Protein AF-A0A5E4K4Y1-F1 (afdb_monomer_lite)

Foldseek 3Di:
DADPVLLVLLLLQLLVCLLVAAFDKDWLVVSLVSSPVSDDPVRDDSVVSSVSSVVSVVVCVVVVQKDWDDDDPPPDPTIMIHGHDDDRPDDPVRND

Structure (mmCIF, N/CA/C/O backbone):
data_AF-A0A5E4K4Y1-F1
#
_entry.id   AF-A0A5E4K4Y1-F1
#
loop_
_atom_site.group_PDB
_atom_site.id
_atom_site.type_symbol
_atom_site.label_atom_id
_atom_site.label_alt_id
_atom_site.label_comp_id
_atom_site.label_asym_id
_atom_site.label_entity_id
_atom_site.label_seq_id
_atom_site.pdbx_PDB_ins_code
_atom_site.Cartn_x
_atom_site.Cartn_y
_atom_site.Cartn_z
_atom_site.occupancy
_atom_site.B_iso_or_equiv
_atom_site.auth_seq_id
_atom_site.auth_comp_id
_atom_site.auth_asym_id
_atom_site.auth_atom_id
_atom_site.pdbx_PDB_model_num
ATOM 1 N N . MET A 1 1 ? 19.603 -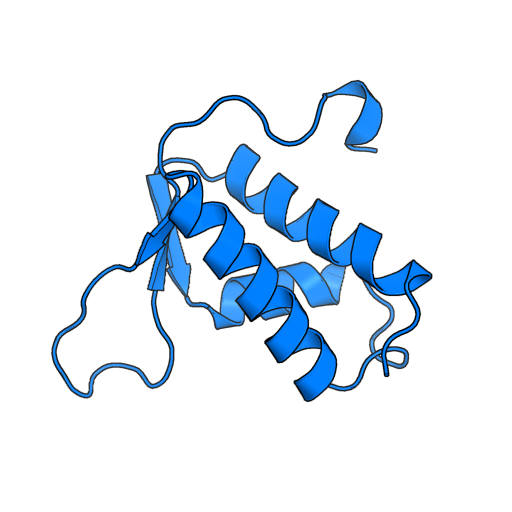2.880 -10.095 1.00 58.34 1 MET A N 1
ATOM 2 C CA . MET A 1 1 ? 19.240 -1.487 -9.768 1.00 58.34 1 MET A CA 1
ATOM 3 C C . MET A 1 1 ? 18.159 -1.072 -10.743 1.00 58.34 1 MET A C 1
ATOM 5 O O . MET A 1 1 ? 18.441 -0.932 -11.930 1.00 58.34 1 MET A O 1
ATOM 9 N N . MET A 1 2 ? 16.925 -0.988 -10.250 1.00 67.75 2 MET A N 1
ATOM 10 C CA . MET A 1 2 ? 15.758 -0.557 -11.017 1.00 67.75 2 MET A CA 1
ATOM 11 C C . MET A 1 2 ? 15.967 0.882 -11.501 1.00 67.75 2 MET A C 1
ATOM 13 O O . MET A 1 2 ? 16.538 1.708 -10.786 1.00 67.75 2 MET A O 1
ATOM 17 N N . LYS A 1 3 ? 15.562 1.191 -12.733 1.00 66.88 3 LYS A N 1
ATOM 18 C CA . LYS A 1 3 ? 15.591 2.577 -13.202 1.00 66.88 3 LYS A CA 1
ATOM 19 C C . LYS A 1 3 ? 14.437 3.348 -12.557 1.00 66.88 3 LYS A C 1
ATOM 21 O O . LYS A 1 3 ? 13.335 2.820 -12.466 1.00 66.88 3 LYS A O 1
ATOM 26 N N . LYS A 1 4 ? 14.673 4.615 -12.199 1.00 67.44 4 LYS A N 1
ATOM 27 C CA . LYS A 1 4 ? 13.663 5.508 -11.594 1.00 67.44 4 LYS A CA 1
ATOM 28 C C . LYS A 1 4 ? 12.349 5.589 -12.380 1.00 67.44 4 LYS A C 1
ATOM 30 O O . LYS A 1 4 ? 11.295 5.738 -11.779 1.00 67.44 4 LYS A O 1
ATOM 35 N N . GLU A 1 5 ? 12.412 5.448 -13.705 1.00 69.94 5 GLU A N 1
ATOM 36 C CA . GLU A 1 5 ? 11.238 5.434 -14.591 1.00 69.94 5 GLU A CA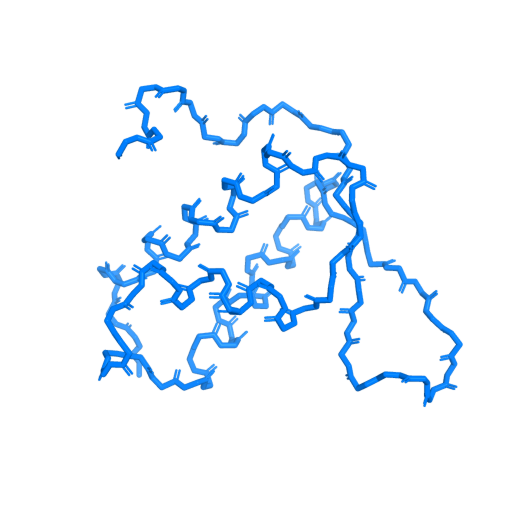 1
ATOM 37 C C . GLU A 1 5 ? 10.241 4.298 -14.292 1.00 69.94 5 GLU A C 1
ATOM 39 O O . GLU A 1 5 ? 9.069 4.413 -14.635 1.00 69.94 5 GLU A O 1
ATOM 44 N N . PHE A 1 6 ? 10.673 3.238 -13.601 1.00 76.81 6 PHE A N 1
ATOM 45 C CA . PHE A 1 6 ? 9.819 2.116 -13.204 1.00 76.81 6 PHE A CA 1
ATOM 46 C C . PHE A 1 6 ? 9.258 2.238 -11.786 1.00 76.81 6 PHE A C 1
ATOM 48 O O . PHE A 1 6 ? 8.296 1.551 -11.454 1.00 76.81 6 PHE A O 1
ATOM 55 N N . GLU A 1 7 ? 9.818 3.112 -10.949 1.00 84.56 7 GLU A N 1
ATOM 56 C CA . GLU A 1 7 ? 9.381 3.250 -9.558 1.00 84.56 7 GLU A CA 1
ATOM 57 C C . GLU A 1 7 ? 8.048 4.002 -9.464 1.00 84.56 7 GLU A C 1
ATOM 59 O O . GLU A 1 7 ? 7.159 3.604 -8.711 1.00 84.56 7 GLU A O 1
ATOM 64 N N . GLU A 1 8 ? 7.879 5.067 -10.254 1.00 85.94 8 GLU A N 1
ATOM 65 C CA . GLU A 1 8 ? 6.675 5.906 -10.216 1.00 85.94 8 GLU A CA 1
ATOM 66 C C . GLU A 1 8 ? 5.377 5.141 -10.543 1.00 85.94 8 GLU A C 1
ATOM 68 O O . GLU A 1 8 ? 4.412 5.304 -9.790 1.00 85.94 8 GLU A O 1
ATOM 73 N N . PRO A 1 9 ? 5.314 4.283 -11.586 1.00 85.06 9 PRO A N 1
ATOM 74 C CA . PRO A 1 9 ? 4.134 3.458 -11.848 1.00 85.06 9 PRO A CA 1
ATOM 75 C C . PRO A 1 9 ? 3.773 2.530 -10.683 1.00 85.06 9 PRO A C 1
ATOM 77 O O . PRO A 1 9 ? 2.604 2.444 -10.312 1.00 85.06 9 PRO A O 1
ATOM 80 N N . ILE A 1 10 ? 4.766 1.891 -10.052 1.00 87.50 10 ILE A N 1
ATOM 81 C CA . ILE A 1 10 ? 4.542 1.005 -8.900 1.00 87.50 10 ILE A CA 1
ATOM 82 C C . ILE A 1 10 ? 3.984 1.800 -7.720 1.00 87.50 10 ILE A C 1
ATOM 84 O O . ILE A 1 10 ? 2.984 1.407 -7.121 1.00 87.50 10 ILE A O 1
ATOM 88 N N . ILE A 1 11 ? 4.616 2.932 -7.388 1.00 89.50 11 ILE A N 1
ATOM 89 C CA . ILE A 1 11 ? 4.171 3.806 -6.296 1.00 89.50 11 ILE A CA 1
ATOM 90 C C . ILE A 1 11 ? 2.726 4.248 -6.543 1.00 89.50 11 ILE A C 1
ATOM 92 O O . ILE A 1 11 ? 1.898 4.193 -5.632 1.00 89.50 11 ILE A O 1
ATOM 96 N N . LYS A 1 12 ? 2.408 4.641 -7.782 1.00 88.94 12 LYS A N 1
ATOM 97 C CA . LYS A 1 12 ? 1.059 5.041 -8.184 1.00 88.94 12 LYS A CA 1
ATOM 98 C C . LYS A 1 12 ? 0.056 3.905 -7.988 1.00 88.94 12 LYS A C 1
ATOM 100 O O . LYS A 1 12 ? -0.997 4.150 -7.410 1.00 88.94 12 LYS A O 1
ATOM 105 N N . GLU A 1 13 ? 0.351 2.679 -8.411 1.00 89.25 13 GLU A N 1
ATOM 106 C CA . GLU A 1 13 ? -0.591 1.564 -8.233 1.00 89.25 13 GLU A CA 1
ATOM 107 C C . GLU A 1 13 ? -0.773 1.177 -6.758 1.00 89.25 13 GLU A C 1
ATOM 109 O O . GLU A 1 13 ? -1.905 0.963 -6.326 1.00 89.25 13 GLU A O 1
ATOM 114 N N . VAL A 1 14 ? 0.287 1.198 -5.941 1.00 92.00 14 VAL A N 1
ATOM 115 C CA . VAL A 1 14 ? 0.165 0.959 -4.490 1.00 92.00 14 VAL A CA 1
ATOM 116 C C . VAL A 1 14 ? -0.700 2.035 -3.822 1.00 92.00 14 VAL A C 1
ATOM 118 O O . VAL A 1 14 ? -1.609 1.715 -3.058 1.00 92.00 14 VAL A O 1
ATOM 121 N N . TYR A 1 15 ? -0.479 3.314 -4.134 1.00 93.25 15 TYR A N 1
ATOM 122 C CA . TYR A 1 15 ? -1.276 4.408 -3.564 1.00 93.25 15 TYR A CA 1
ATOM 123 C C . TYR A 1 15 ? -2.732 4.367 -4.033 1.00 93.25 15 TYR A C 1
ATOM 125 O O . TYR A 1 15 ? -3.646 4.609 -3.247 1.00 93.25 15 TYR A O 1
ATOM 133 N N . LYS A 1 16 ? -2.960 4.024 -5.303 1.00 91.69 16 LYS A N 1
ATOM 134 C CA . LYS A 1 16 ? -4.295 3.835 -5.875 1.00 91.69 16 LYS A CA 1
ATOM 135 C C . LYS A 1 16 ? -5.026 2.677 -5.208 1.00 91.69 16 LYS A C 1
ATOM 137 O O . LYS A 1 16 ? -6.225 2.791 -4.962 1.00 91.69 16 LYS A O 1
ATOM 142 N N . TYR A 1 17 ? -4.320 1.591 -4.894 1.00 92.25 17 TYR A N 1
ATOM 143 C CA . TYR A 1 17 ? -4.882 0.498 -4.114 1.00 92.25 17 TYR A CA 1
ATOM 144 C C . TYR A 1 17 ? -5.344 1.000 -2.738 1.00 92.25 17 TYR A C 1
ATOM 146 O O . TYR A 1 17 ? -6.495 0.770 -2.382 1.00 92.25 17 TYR A O 1
ATOM 154 N N . CYS A 1 18 ? -4.516 1.743 -1.998 1.00 94.12 18 CYS A N 1
ATOM 155 C CA . CYS A 1 18 ? -4.919 2.300 -0.700 1.00 94.12 18 CYS A CA 1
ATOM 156 C C . CYS A 1 18 ? -6.140 3.232 -0.810 1.00 94.12 18 CYS A C 1
ATOM 158 O O . CYS A 1 18 ? -7.116 3.045 -0.088 1.00 94.12 18 CYS A O 1
ATOM 160 N N . ASP A 1 19 ? -6.139 4.163 -1.772 1.00 94.50 19 ASP A N 1
ATOM 161 C CA . ASP A 1 19 ? -7.250 5.097 -2.012 1.00 94.50 19 ASP A CA 1
ATOM 162 C C . ASP A 1 19 ? -8.598 4.400 -2.267 1.00 94.50 19 ASP A C 1
ATOM 164 O O . ASP A 1 19 ? -9.649 4.958 -1.947 1.00 94.50 19 ASP A O 1
ATOM 168 N N . ASN A 1 20 ? -8.577 3.222 -2.894 1.00 92.44 20 ASN A N 1
ATOM 169 C CA . ASN A 1 20 ? -9.783 2.510 -3.313 1.00 92.44 20 ASN A CA 1
ATOM 170 C C . ASN A 1 20 ? -10.254 1.453 -2.305 1.00 92.44 20 ASN A C 1
ATOM 172 O O . ASN A 1 20 ? -11.398 1.019 -2.400 1.00 92.44 20 ASN A O 1
ATOM 176 N N . ASN A 1 21 ? -9.403 1.050 -1.357 1.00 94.56 21 ASN A N 1
ATOM 177 C CA . ASN A 1 21 ? -9.629 -0.121 -0.504 1.00 94.56 21 ASN A CA 1
ATOM 178 C C . ASN A 1 21 ? -9.504 0.209 0.995 1.00 94.56 21 ASN A C 1
ATOM 180 O O . ASN A 1 21 ? -8.989 -0.582 1.786 1.00 94.56 21 ASN A O 1
ATOM 184 N N . ILE A 1 22 ? -9.965 1.394 1.409 1.00 95.88 22 ILE A N 1
ATOM 185 C CA . ILE A 1 22 ? -9.982 1.799 2.823 1.00 95.88 22 ILE A CA 1
ATOM 186 C C . ILE A 1 22 ? -10.761 0.772 3.659 1.00 95.88 22 ILE A C 1
ATOM 188 O O . ILE A 1 22 ? -11.908 0.443 3.363 1.00 95.88 22 ILE A O 1
ATOM 192 N N . GLY A 1 23 ? -10.148 0.303 4.747 1.00 95.50 23 GLY A N 1
ATOM 193 C CA . GLY A 1 23 ? -10.703 -0.702 5.651 1.00 95.50 23 GLY A CA 1
ATOM 194 C C . GLY A 1 23 ? -10.338 -2.145 5.296 1.00 95.50 23 GLY A C 1
ATOM 195 O O . GLY A 1 23 ? -10.457 -3.010 6.170 1.00 95.50 23 GLY A O 1
ATOM 196 N N . GLU A 1 24 ? -9.851 -2.408 4.080 1.00 95.19 24 GLU A N 1
ATOM 197 C CA . GLU A 1 24 ? -9.428 -3.746 3.669 1.00 95.19 24 GLU A CA 1
ATOM 198 C C . GLU A 1 24 ? -8.123 -4.176 4.344 1.00 95.19 24 GLU A C 1
ATOM 200 O O . GLU A 1 24 ? -7.306 -3.359 4.777 1.00 95.19 24 GLU A O 1
ATOM 205 N N . THR A 1 25 ? -7.936 -5.493 4.438 1.00 94.12 25 THR A N 1
ATOM 206 C CA . THR A 1 25 ? -6.693 -6.121 4.889 1.00 94.12 25 THR A CA 1
ATOM 207 C C . THR A 1 25 ? -6.096 -6.914 3.738 1.00 94.12 25 THR A C 1
ATOM 209 O O . THR A 1 25 ? -6.772 -7.758 3.156 1.00 94.12 25 THR A O 1
ATOM 212 N N . ILE A 1 26 ? -4.829 -6.662 3.429 1.00 91.94 26 ILE A N 1
ATOM 213 C CA . ILE A 1 26 ? -4.128 -7.240 2.284 1.00 91.94 26 ILE A CA 1
ATOM 214 C C . ILE A 1 26 ? -2.764 -7.787 2.710 1.00 91.94 26 ILE A C 1
ATOM 216 O O . ILE A 1 26 ? -2.052 -7.198 3.524 1.00 91.94 26 ILE A O 1
ATOM 220 N N . LEU A 1 27 ? -2.404 -8.944 2.160 1.00 91.50 27 LEU A N 1
ATOM 221 C CA . LEU A 1 27 ? -1.086 -9.549 2.328 1.00 91.50 27 LEU A CA 1
ATOM 222 C C . LEU A 1 27 ? -0.034 -8.733 1.568 1.00 91.50 27 LEU A C 1
ATOM 224 O O . LEU A 1 27 ? -0.297 -8.282 0.456 1.00 91.50 27 LEU A O 1
ATOM 228 N N . PHE A 1 28 ? 1.182 -8.619 2.104 1.00 90.00 28 PHE A N 1
ATOM 229 C CA . PHE A 1 28 ? 2.313 -7.964 1.435 1.00 90.00 28 PHE A CA 1
ATOM 230 C C . PHE A 1 28 ? 2.463 -8.353 -0.047 1.00 90.00 28 PHE A C 1
ATOM 232 O O . PHE A 1 28 ? 2.630 -7.494 -0.911 1.00 90.00 28 PHE A O 1
ATOM 239 N N . THR A 1 29 ? 2.356 -9.646 -0.366 1.00 87.19 29 THR A N 1
ATOM 240 C CA . THR A 1 29 ? 2.481 -10.134 -1.747 1.00 87.19 29 THR A CA 1
ATOM 241 C C . THR A 1 29 ? 1.394 -9.581 -2.665 1.00 87.19 29 THR A C 1
ATOM 243 O O . THR A 1 29 ? 1.657 -9.381 -3.845 1.00 87.19 29 THR A O 1
ATOM 246 N N . GLY A 1 30 ? 0.212 -9.253 -2.139 1.00 85.50 30 GLY A N 1
ATOM 247 C CA . GLY A 1 30 ? -0.844 -8.569 -2.881 1.00 85.50 30 GLY A CA 1
ATOM 248 C C . GLY A 1 30 ? -0.414 -7.186 -3.381 1.00 85.50 30 GLY A C 1
ATOM 249 O O . GLY A 1 30 ? -0.679 -6.853 -4.532 1.00 85.50 30 GLY A O 1
ATOM 250 N N . PHE A 1 31 ? 0.335 -6.418 -2.580 1.00 85.62 31 PHE A N 1
ATOM 251 C CA . PHE A 1 31 ? 0.919 -5.148 -3.036 1.00 85.62 31 PHE A CA 1
ATOM 252 C C . PHE A 1 31 ? 2.007 -5.348 -4.088 1.00 85.62 31 PHE A C 1
ATOM 254 O O . PHE A 1 31 ? 2.097 -4.574 -5.038 1.00 85.62 31 PHE A O 1
ATOM 261 N N . VAL A 1 32 ? 2.820 -6.397 -3.942 1.00 84.12 32 VAL A N 1
ATOM 262 C CA . VAL A 1 32 ? 3.839 -6.747 -4.940 1.00 84.12 32 VAL A CA 1
ATOM 263 C C . VAL A 1 32 ? 3.183 -7.082 -6.281 1.00 84.12 32 VAL A C 1
ATOM 265 O O . VAL A 1 32 ? 3.635 -6.596 -7.314 1.00 84.12 32 VAL A O 1
ATOM 268 N N . PHE A 1 33 ? 2.083 -7.841 -6.278 1.00 81.38 33 PHE A N 1
ATOM 269 C CA . PHE A 1 33 ? 1.320 -8.131 -7.494 1.00 81.38 33 PHE A CA 1
ATOM 270 C C . PHE A 1 33 ? 0.662 -6.883 -8.092 1.00 81.38 33 PHE A C 1
ATOM 272 O O . PHE A 1 33 ? 0.783 -6.673 -9.295 1.00 81.38 33 PHE A O 1
ATOM 279 N N . ALA A 1 34 ? 0.054 -6.021 -7.272 1.00 72.31 34 ALA A N 1
ATOM 280 C CA . ALA A 1 34 ? -0.499 -4.749 -7.746 1.00 72.31 34 ALA A CA 1
ATOM 281 C C . ALA A 1 34 ? 0.577 -3.860 -8.400 1.00 72.31 34 ALA A C 1
ATOM 283 O O . ALA A 1 34 ? 0.335 -3.241 -9.433 1.00 72.31 34 ALA A O 1
ATOM 284 N N . GLY A 1 35 ? 1.792 -3.847 -7.842 1.00 68.75 35 GLY A N 1
ATOM 285 C CA . GLY A 1 35 ? 2.942 -3.168 -8.440 1.00 68.75 35 GLY A CA 1
ATOM 286 C C . GLY A 1 35 ? 3.397 -3.786 -9.767 1.00 68.75 35 GLY A C 1
ATOM 287 O O . GLY A 1 35 ? 3.792 -3.057 -10.674 1.00 68.75 35 GLY A O 1
ATOM 288 N N . PHE A 1 36 ? 3.313 -5.114 -9.908 1.00 71.44 36 PHE A N 1
ATOM 289 C CA . PHE A 1 36 ? 3.627 -5.818 -11.157 1.00 71.44 36 PHE A CA 1
ATOM 290 C C . PHE A 1 36 ? 2.624 -5.545 -12.278 1.00 71.44 36 PHE A C 1
ATOM 292 O O . PHE A 1 36 ? 3.042 -5.489 -13.430 1.00 71.44 36 PHE A O 1
ATOM 299 N N . ASP A 1 37 ? 1.335 -5.376 -11.975 1.00 68.12 37 ASP A N 1
ATOM 300 C CA . ASP A 1 37 ? 0.327 -5.043 -12.995 1.00 68.12 37 ASP A CA 1
ATOM 301 C C . ASP A 1 37 ? 0.587 -3.666 -13.632 1.00 68.12 37 ASP A C 1
ATOM 303 O O . ASP A 1 37 ? 0.202 -3.425 -14.777 1.00 68.12 37 ASP A O 1
ATOM 307 N N . GLY A 1 38 ? 1.306 -2.786 -12.927 1.00 60.88 38 GLY A N 1
ATOM 308 C CA . GLY A 1 38 ? 1.790 -1.505 -13.443 1.00 60.88 38 GLY A CA 1
ATOM 309 C C . GLY A 1 38 ? 3.061 -1.582 -14.303 1.00 60.88 38 GLY A C 1
ATOM 310 O O . GLY A 1 38 ? 3.526 -0.536 -14.756 1.00 60.88 38 GLY A O 1
ATOM 311 N N . LEU A 1 39 ? 3.644 -2.771 -14.525 1.00 66.00 39 LEU A N 1
ATOM 312 C CA . LEU A 1 39 ? 4.925 -2.956 -15.219 1.00 66.00 39 LEU A CA 1
ATOM 313 C C . LEU A 1 39 ? 4.898 -4.052 -16.295 1.00 66.00 39 LEU A C 1
ATOM 315 O O . LEU A 1 39 ? 4.215 -5.069 -16.181 1.00 66.00 39 LEU A O 1
ATOM 319 N N . ASN A 1 40 ? 5.762 -3.919 -17.308 1.00 65.25 40 ASN A N 1
ATOM 320 C CA . ASN A 1 40 ? 6.088 -5.055 -18.166 1.00 65.25 40 ASN A CA 1
ATOM 321 C C . ASN A 1 40 ? 6.974 -6.041 -17.389 1.00 65.25 40 ASN A C 1
ATOM 323 O O . ASN A 1 40 ? 8.055 -5.699 -16.908 1.00 65.25 40 ASN A O 1
ATOM 327 N N . ARG A 1 41 ? 6.545 -7.308 -17.312 1.00 58.62 41 ARG A N 1
ATOM 328 C CA . ARG A 1 41 ? 7.168 -8.380 -16.500 1.00 58.62 41 ARG A CA 1
ATOM 329 C C . ARG A 1 41 ? 8.649 -8.682 -16.801 1.00 58.62 41 ARG A C 1
ATOM 331 O O . ARG A 1 41 ? 9.257 -9.455 -16.070 1.00 58.62 41 ARG A O 1
ATOM 338 N N . GLY A 1 42 ? 9.230 -8.109 -17.857 1.00 60.53 42 GLY A N 1
ATOM 339 C CA . GLY A 1 42 ? 10.646 -8.264 -18.210 1.00 60.53 42 GLY A CA 1
ATOM 340 C C . GLY A 1 42 ? 11.586 -7.200 -17.631 1.00 60.53 42 GLY A C 1
ATOM 341 O O . GLY A 1 42 ? 12.797 -7.338 -17.780 1.00 60.53 42 GLY A O 1
ATOM 342 N N . GLU A 1 43 ? 11.065 -6.140 -17.004 1.00 64.06 43 GLU A N 1
ATOM 343 C CA . GLU A 1 43 ? 11.845 -4.917 -16.737 1.00 64.06 43 GLU A CA 1
ATOM 344 C C . GLU A 1 43 ? 12.357 -4.787 -15.292 1.00 64.06 43 GLU A C 1
ATOM 346 O O . GLU A 1 43 ? 13.306 -4.042 -15.041 1.00 64.06 43 GLU A O 1
ATOM 351 N N . ALA A 1 44 ? 11.805 -5.554 -14.347 1.00 67.31 44 ALA A N 1
ATOM 352 C CA . ALA A 1 44 ? 12.232 -5.559 -12.949 1.00 67.31 44 ALA A CA 1
ATOM 353 C C . ALA A 1 44 ? 12.420 -6.989 -12.428 1.00 67.31 44 ALA A C 1
ATOM 355 O O . ALA A 1 44 ? 11.547 -7.843 -12.585 1.00 67.31 44 ALA A O 1
ATOM 356 N N . ASN A 1 45 ? 13.553 -7.251 -11.767 1.00 76.19 45 ASN A N 1
ATOM 357 C CA . ASN A 1 45 ? 13.709 -8.492 -11.013 1.00 76.19 45 ASN A CA 1
ATOM 358 C C . ASN A 1 45 ? 12.831 -8.449 -9.744 1.00 76.19 45 ASN A C 1
ATOM 360 O O . ASN A 1 45 ? 12.531 -7.380 -9.205 1.00 76.19 45 ASN A O 1
ATOM 364 N N . SER A 1 46 ? 12.414 -9.622 -9.264 1.00 77.50 46 SER A N 1
ATOM 365 C CA . SER A 1 46 ? 11.489 -9.754 -8.130 1.00 77.50 46 SER A CA 1
ATOM 366 C C . SER A 1 46 ? 12.033 -9.166 -6.825 1.00 77.50 46 SER A C 1
ATOM 368 O O . SER A 1 46 ? 11.253 -8.670 -6.010 1.00 77.50 46 SER A O 1
ATOM 370 N N . GLN A 1 47 ? 13.353 -9.187 -6.628 1.00 84.31 47 GLN A N 1
ATOM 371 C CA . GLN A 1 47 ? 13.992 -8.657 -5.424 1.00 84.31 47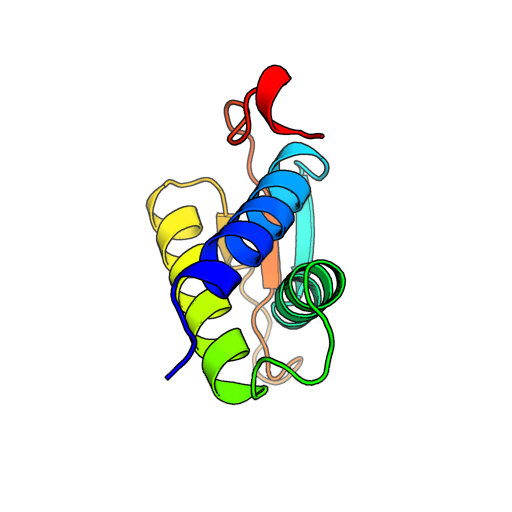 GLN A CA 1
ATOM 372 C C . GLN A 1 47 ? 13.921 -7.128 -5.364 1.00 84.31 47 GLN A C 1
ATOM 374 O O . GLN A 1 47 ? 13.534 -6.578 -4.335 1.00 84.31 47 GLN A O 1
ATOM 379 N N . ASP A 1 48 ? 14.254 -6.443 -6.459 1.00 84.00 48 ASP A N 1
ATOM 380 C CA . ASP A 1 48 ? 14.216 -4.983 -6.550 1.00 84.00 48 ASP A CA 1
ATOM 381 C C . ASP A 1 48 ? 12.780 -4.476 -6.327 1.00 84.00 48 ASP A C 1
ATOM 383 O O . ASP A 1 48 ? 12.574 -3.518 -5.581 1.00 84.00 48 ASP A O 1
ATOM 387 N N . LEU A 1 49 ? 11.773 -5.161 -6.887 1.00 84.56 49 LEU A N 1
ATOM 388 C CA . LEU A 1 49 ? 10.367 -4.822 -6.646 1.00 84.56 49 LEU A CA 1
ATOM 389 C C . LEU A 1 49 ? 9.956 -5.052 -5.187 1.00 84.56 49 LEU A C 1
ATOM 391 O O . LEU A 1 49 ? 9.321 -4.192 -4.58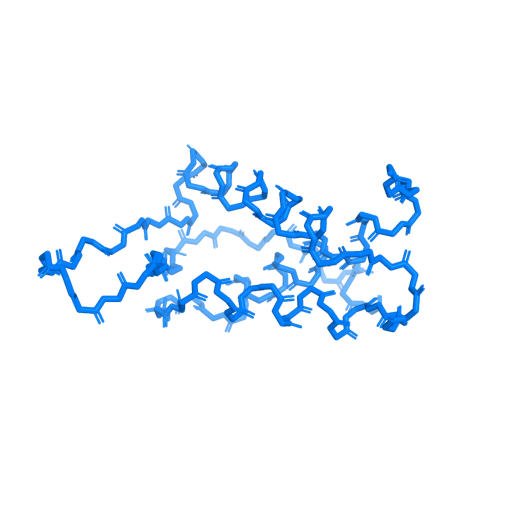4 1.00 84.56 49 LEU A O 1
ATOM 395 N N . THR A 1 50 ? 10.327 -6.196 -4.612 1.00 88.38 50 THR A N 1
ATOM 396 C CA . THR A 1 50 ? 10.025 -6.519 -3.209 1.00 88.38 50 THR A CA 1
ATOM 397 C C . THR A 1 50 ? 10.612 -5.468 -2.268 1.00 88.38 50 THR A C 1
ATOM 399 O O . THR A 1 50 ? 9.936 -5.021 -1.341 1.00 88.38 50 THR A O 1
ATOM 402 N N . ASN A 1 51 ? 11.841 -5.021 -2.535 1.00 90.00 51 ASN A N 1
ATOM 403 C CA . ASN A 1 51 ? 12.505 -3.976 -1.761 1.00 90.00 51 ASN A CA 1
ATOM 404 C C . ASN A 1 51 ? 11.780 -2.630 -1.900 1.00 90.00 51 ASN A C 1
ATOM 406 O O . ASN A 1 51 ? 11.527 -1.959 -0.900 1.00 90.00 51 ASN A O 1
ATOM 410 N N . LEU A 1 52 ? 11.408 -2.245 -3.123 1.00 89.88 52 LEU A N 1
ATOM 411 C CA . LEU A 1 52 ? 10.682 -1.002 -3.365 1.00 89.88 52 LEU A CA 1
ATOM 412 C C . LEU A 1 52 ? 9.310 -1.002 -2.681 1.00 89.88 52 LEU A C 1
ATOM 414 O O . LEU A 1 52 ? 8.988 -0.058 -1.965 1.00 89.88 52 LEU A O 1
ATOM 418 N N . VAL A 1 53 ? 8.526 -2.071 -2.841 1.00 91.75 53 VAL A N 1
ATOM 419 C CA . VAL A 1 53 ? 7.217 -2.205 -2.186 1.00 91.75 53 VAL A CA 1
ATOM 420 C C . VAL A 1 53 ? 7.371 -2.171 -0.669 1.00 91.75 53 VAL A C 1
ATOM 422 O O . VAL A 1 53 ? 6.639 -1.439 -0.013 1.00 91.75 53 VAL A O 1
ATOM 425 N N . SER A 1 54 ? 8.372 -2.852 -0.106 1.00 93.31 54 SER A N 1
ATOM 426 C CA . SER A 1 54 ? 8.671 -2.775 1.333 1.00 93.31 54 SER A CA 1
ATOM 427 C C . SER A 1 54 ? 8.896 -1.336 1.805 1.00 93.31 54 SER A C 1
ATOM 429 O O . SER A 1 54 ? 8.307 -0.918 2.799 1.00 93.31 54 SER A O 1
ATOM 431 N N . ASN A 1 55 ? 9.681 -0.547 1.063 1.00 94.62 55 ASN A N 1
ATOM 432 C CA . ASN A 1 55 ? 9.934 0.857 1.397 1.00 94.62 55 ASN A CA 1
ATOM 433 C C . ASN A 1 55 ? 8.666 1.719 1.315 1.00 94.62 55 ASN A C 1
ATOM 435 O O . ASN A 1 55 ? 8.451 2.588 2.162 1.00 94.62 55 ASN A O 1
ATOM 439 N N . ILE A 1 56 ? 7.811 1.476 0.316 1.00 94.50 56 ILE A N 1
ATOM 440 C CA . ILE A 1 56 ? 6.531 2.180 0.173 1.00 94.50 56 ILE A CA 1
ATOM 441 C C . ILE A 1 56 ? 5.623 1.868 1.368 1.00 94.50 56 ILE A C 1
ATOM 443 O O . ILE A 1 56 ? 5.086 2.785 1.987 1.00 94.50 56 ILE A O 1
ATOM 447 N N . LEU A 1 57 ? 5.470 0.590 1.722 1.00 95.19 57 LEU A N 1
ATOM 448 C CA . LEU A 1 57 ? 4.597 0.171 2.820 1.00 95.19 57 LEU A CA 1
ATOM 449 C C . LEU A 1 57 ? 5.107 0.656 4.179 1.00 95.19 57 LEU A C 1
ATOM 451 O O . LEU A 1 57 ? 4.297 1.070 5.011 1.00 95.19 57 LEU A O 1
ATOM 455 N N . LEU A 1 58 ? 6.427 0.683 4.388 1.00 96.06 58 LEU A N 1
ATOM 456 C CA . LEU A 1 58 ? 7.032 1.294 5.572 1.00 96.06 58 LEU A CA 1
ATOM 457 C C . LEU A 1 58 ? 6.650 2.776 5.673 1.00 96.06 58 LEU A C 1
ATOM 459 O O . LEU A 1 58 ? 6.115 3.201 6.693 1.00 96.06 58 LEU A O 1
ATOM 463 N N . ASN A 1 59 ? 6.825 3.539 4.590 1.00 96.69 59 ASN A N 1
ATOM 464 C CA . ASN A 1 59 ? 6.474 4.959 4.553 1.00 96.69 59 ASN A CA 1
ATOM 465 C C . ASN A 1 59 ? 4.978 5.204 4.825 1.00 96.69 59 ASN A C 1
ATOM 467 O O . ASN A 1 59 ? 4.608 6.115 5.565 1.00 96.69 59 ASN A O 1
ATOM 471 N N . LEU A 1 60 ? 4.101 4.385 4.239 1.00 96.44 60 LEU A N 1
ATOM 472 C CA . LEU A 1 60 ? 2.657 4.474 4.464 1.00 96.44 60 LEU A CA 1
ATOM 473 C C . LEU A 1 60 ? 2.272 4.095 5.901 1.00 96.44 60 LEU A C 1
ATOM 475 O O . LEU A 1 60 ? 1.340 4.673 6.459 1.00 96.44 60 LEU A O 1
ATOM 479 N N . THR A 1 61 ? 3.002 3.167 6.518 1.00 96.62 61 THR A N 1
ATOM 480 C CA . THR A 1 61 ? 2.814 2.801 7.927 1.00 96.62 61 THR A CA 1
ATOM 481 C C . THR A 1 61 ? 3.236 3.943 8.852 1.00 96.62 61 THR A C 1
ATOM 483 O O . THR A 1 61 ? 2.479 4.319 9.743 1.00 96.62 61 THR A O 1
ATOM 486 N N . GLU A 1 62 ? 4.389 4.570 8.601 1.00 97.12 62 GLU A N 1
ATOM 487 C CA . GLU A 1 62 ? 4.863 5.748 9.349 1.00 97.12 62 GLU A CA 1
ATOM 488 C C . GLU A 1 62 ? 3.892 6.934 9.259 1.00 97.12 62 GLU A C 1
ATOM 490 O O . GLU A 1 62 ? 3.721 7.683 10.220 1.00 97.12 62 GLU A O 1
ATOM 495 N N . LYS A 1 63 ? 3.209 7.082 8.119 1.00 96.12 63 LYS A N 1
ATOM 496 C CA . LYS A 1 63 ? 2.162 8.093 7.904 1.00 96.12 63 LYS A CA 1
ATOM 497 C C . LYS A 1 63 ? 0.808 7.741 8.529 1.00 96.12 63 LYS A C 1
ATOM 499 O O . LYS A 1 63 ? -0.115 8.545 8.432 1.00 96.12 63 LYS A O 1
ATOM 504 N N . GLY A 1 64 ? 0.656 6.558 9.125 1.00 96.69 64 GLY A N 1
ATOM 505 C CA . GLY A 1 64 ? -0.616 6.094 9.685 1.00 96.69 64 GLY A CA 1
ATOM 506 C C . GLY A 1 64 ? -1.680 5.750 8.636 1.00 96.69 64 GLY A C 1
ATOM 507 O O . GLY A 1 64 ? -2.863 5.711 8.959 1.00 96.69 64 GLY A O 1
ATOM 508 N N . ILE A 1 65 ? -1.277 5.507 7.387 1.00 97.19 65 ILE A N 1
ATOM 509 C CA . ILE A 1 65 ? -2.164 5.072 6.294 1.00 97.19 65 ILE A CA 1
ATOM 510 C C . ILE A 1 65 ? -2.341 3.554 6.323 1.00 97.19 65 ILE A C 1
ATOM 512 O O . ILE A 1 65 ? -3.420 3.041 6.037 1.00 97.19 65 ILE A O 1
ATOM 516 N N . LEU A 1 66 ? -1.279 2.834 6.677 1.00 97.38 66 LEU A N 1
ATOM 517 C CA . LEU A 1 66 ? -1.303 1.393 6.879 1.00 97.38 66 LEU A CA 1
ATOM 518 C C . LEU A 1 66 ? -1.007 1.062 8.337 1.00 97.38 66 LEU A C 1
ATOM 520 O O . LEU A 1 66 ? -0.307 1.791 9.036 1.00 97.38 66 LEU A O 1
ATOM 524 N N . THR A 1 67 ? -1.507 -0.081 8.784 1.00 96.50 67 THR A N 1
ATOM 525 C CA . THR A 1 67 ? -1.039 -0.710 10.017 1.00 96.50 67 THR A CA 1
ATOM 526 C C . THR A 1 67 ? -0.826 -2.193 9.783 1.00 96.50 67 THR A C 1
ATOM 528 O O . THR A 1 67 ? -1.640 -2.846 9.126 1.00 96.50 67 THR A O 1
ATOM 531 N N . GLU A 1 68 ? 0.284 -2.720 10.286 1.00 94.00 68 GLU A N 1
ATOM 532 C CA . GLU A 1 68 ? 0.561 -4.147 10.217 1.00 94.00 68 GLU A CA 1
ATOM 533 C C . GLU A 1 68 ? -0.386 -4.908 11.153 1.00 94.00 68 GLU A C 1
ATOM 535 O O . GLU A 1 68 ? -0.517 -4.599 12.342 1.00 94.00 68 GLU A O 1
ATOM 540 N N . VAL A 1 69 ? -1.063 -5.918 10.613 1.00 91.25 69 VAL A N 1
ATOM 541 C CA . VAL A 1 69 ? -1.965 -6.778 11.374 1.00 91.25 69 VAL A CA 1
ATOM 542 C C . VAL A 1 69 ? -1.141 -7.902 11.986 1.00 91.25 69 VAL A C 1
ATOM 544 O O . VAL A 1 69 ? -0.679 -8.802 11.285 1.00 91.25 69 VAL A O 1
ATOM 547 N N . ARG A 1 70 ? -0.963 -7.855 13.313 1.00 81.56 70 ARG A N 1
ATOM 548 C CA . ARG A 1 70 ? -0.273 -8.916 14.057 1.00 81.56 70 ARG A CA 1
ATOM 549 C C . ARG A 1 70 ? -1.017 -10.235 13.892 1.00 81.56 70 ARG A C 1
ATOM 551 O O . ARG A 1 70 ? -2.196 -10.328 14.231 1.00 81.56 70 ARG A O 1
ATOM 558 N N . GLN A 1 71 ? -0.304 -11.252 13.432 1.00 73.31 71 GLN A N 1
ATOM 559 C CA . GLN A 1 71 ? -0.815 -12.614 13.342 1.00 73.31 71 GLN A CA 1
ATOM 560 C C . GLN A 1 71 ? -0.263 -13.485 14.464 1.00 73.31 71 GLN A C 1
ATOM 562 O O . GLN A 1 71 ? 0.711 -13.125 15.129 1.00 73.31 71 GLN A O 1
ATOM 567 N N . LYS A 1 72 ? -0.894 -14.642 14.671 1.00 71.81 72 LYS A N 1
ATOM 568 C CA . LYS A 1 72 ? -0.312 -15.692 15.504 1.00 71.81 72 LYS A CA 1
ATOM 569 C C . LYS A 1 72 ? 0.961 -16.201 14.830 1.00 71.81 72 LYS A C 1
ATOM 571 O O . LYS A 1 72 ? 1.032 -16.292 13.605 1.00 71.81 72 LYS A O 1
ATOM 576 N N . GLU A 1 73 ? 1.971 -16.507 15.634 1.00 64.38 73 GLU A N 1
ATOM 577 C CA . GLU A 1 73 ? 3.249 -17.016 15.138 1.00 64.38 73 GLU A CA 1
ATOM 578 C C . GLU A 1 73 ? 3.030 -18.256 14.245 1.00 64.38 73 GLU A C 1
ATOM 580 O O . GLU A 1 73 ? 2.290 -19.167 14.617 1.00 64.38 73 GLU A O 1
ATOM 585 N N . ASN A 1 74 ? 3.699 -18.288 13.084 1.00 63.31 74 ASN A N 1
ATOM 586 C CA . ASN A 1 74 ? 3.746 -19.389 12.103 1.00 63.31 74 ASN A CA 1
ATOM 587 C C . ASN A 1 74 ? 2.564 -19.577 11.127 1.00 63.31 74 ASN A C 1
ATOM 589 O O . ASN A 1 74 ? 2.588 -20.549 10.375 1.00 63.31 74 ASN A O 1
ATOM 593 N N . GLU A 1 75 ? 1.567 -18.686 11.057 1.00 70.62 75 GLU A N 1
ATOM 594 C CA . GLU A 1 75 ? 0.491 -18.839 10.052 1.00 70.62 75 GLU A CA 1
ATOM 595 C C . GLU A 1 75 ? 0.906 -18.373 8.643 1.00 70.62 75 GLU A C 1
ATOM 597 O O . GLU A 1 75 ? 0.476 -18.961 7.651 1.00 70.62 75 GLU A O 1
ATOM 602 N N . PHE A 1 76 ? 1.777 -17.362 8.528 1.00 70.69 76 PHE A N 1
ATOM 603 C CA . PHE A 1 76 ? 2.205 -16.818 7.235 1.00 70.69 76 PHE A CA 1
ATOM 604 C C . PHE A 1 76 ? 3.645 -16.300 7.263 1.00 70.69 76 PHE A C 1
ATOM 606 O O . PHE A 1 76 ? 4.107 -15.750 8.258 1.00 70.69 76 PHE A O 1
ATOM 613 N N . ILE A 1 77 ? 4.333 -16.439 6.126 1.00 82.81 77 ILE A N 1
ATOM 614 C CA . ILE A 1 77 ? 5.713 -15.960 5.924 1.00 82.81 77 ILE A CA 1
ATOM 615 C C . ILE A 1 77 ? 5.754 -14.434 5.731 1.00 82.81 77 ILE A C 1
ATOM 617 O O . ILE A 1 77 ? 6.767 -13.799 6.012 1.00 82.81 77 ILE A O 1
ATOM 621 N N . TYR A 1 78 ? 4.656 -13.840 5.256 1.00 84.19 78 TYR A N 1
ATOM 622 C CA . TYR A 1 78 ? 4.574 -12.421 4.917 1.00 84.19 78 TYR A CA 1
ATOM 623 C C . TYR A 1 78 ? 3.564 -11.672 5.803 1.00 84.19 78 TYR A C 1
ATOM 625 O O . TYR A 1 78 ? 2.544 -12.257 6.183 1.00 84.19 78 TYR A O 1
ATOM 633 N N . PRO A 1 79 ? 3.810 -10.381 6.102 1.00 88.94 79 PRO A N 1
ATOM 634 C CA . PRO A 1 79 ? 2.917 -9.571 6.924 1.00 88.94 79 PRO A CA 1
ATOM 635 C C . PRO A 1 79 ? 1.643 -9.173 6.170 1.00 88.94 79 PRO A C 1
ATOM 637 O O . PRO A 1 79 ? 1.644 -9.013 4.945 1.00 88.94 79 PRO A O 1
ATOM 640 N N . PHE A 1 80 ? 0.559 -8.962 6.917 1.00 92.81 80 PHE A N 1
ATOM 641 C CA . PHE A 1 80 ? -0.662 -8.332 6.416 1.00 92.81 80 PHE A CA 1
ATOM 642 C C . PHE A 1 80 ? -0.710 -6.874 6.846 1.00 92.81 80 PHE A C 1
ATOM 644 O O . PHE A 1 80 ? -0.285 -6.527 7.946 1.00 92.81 80 PHE A O 1
ATOM 651 N N . TYR A 1 81 ? -1.318 -6.042 6.013 1.00 95.19 81 TYR A N 1
ATOM 652 C CA . TYR A 1 81 ? -1.556 -4.637 6.301 1.00 95.19 81 TYR A CA 1
ATOM 653 C C . TYR A 1 81 ? -3.037 -4.328 6.185 1.00 95.19 81 TYR A C 1
ATOM 655 O O . TYR A 1 81 ? -3.699 -4.776 5.251 1.00 95.19 81 TYR A O 1
ATOM 663 N N . LYS A 1 82 ? -3.544 -3.525 7.117 1.00 96.44 82 LYS A N 1
ATOM 664 C CA . LYS A 1 82 ? -4.872 -2.927 7.029 1.00 96.44 82 LYS A CA 1
ATOM 665 C C . LYS A 1 82 ? -4.758 -1.498 6.517 1.00 96.44 82 LYS A C 1
ATOM 667 O O . LYS A 1 82 ? -3.962 -0.723 7.049 1.00 96.44 82 LYS A O 1
ATOM 672 N N . VAL A 1 83 ? -5.584 -1.149 5.533 1.00 96.56 83 VAL A N 1
ATOM 673 C CA . VAL A 1 83 ? -5.711 0.224 5.034 1.00 96.56 83 VAL A CA 1
ATOM 674 C C . VAL A 1 83 ? -6.582 1.023 5.995 1.00 96.56 83 VAL A C 1
ATOM 676 O O . VAL A 1 83 ? -7.742 0.687 6.244 1.00 96.56 83 VAL A O 1
ATOM 679 N N . LEU A 1 84 ? -6.007 2.065 6.579 1.00 97.06 84 LEU A N 1
ATOM 680 C CA . LEU A 1 84 ? -6.682 2.964 7.505 1.00 97.06 84 LEU A CA 1
ATOM 681 C C . LEU A 1 84 ? -7.371 4.099 6.745 1.00 97.06 84 LEU A C 1
ATOM 683 O O . LEU A 1 84 ? -7.180 4.280 5.549 1.00 97.06 84 LEU A O 1
ATOM 687 N N . TYR A 1 85 ? -8.218 4.857 7.434 1.00 96.88 85 TYR A N 1
ATOM 688 C CA . TYR A 1 85 ? -8.828 6.039 6.835 1.00 96.88 85 TYR A CA 1
ATOM 689 C C . TYR A 1 85 ? -7.771 7.132 6.623 1.00 96.88 85 TYR A C 1
ATOM 691 O O . TYR A 1 85 ? -7.037 7.464 7.552 1.00 96.88 85 TYR A O 1
ATOM 699 N N . HIS A 1 86 ? -7.724 7.712 5.424 1.00 95.44 86 HIS A N 1
ATOM 700 C CA . HIS A 1 86 ? -6.817 8.802 5.068 1.00 95.44 86 HIS A CA 1
ATOM 701 C C . HIS A 1 86 ? -7.431 9.708 3.991 1.00 95.44 86 HIS A C 1
ATOM 703 O O . HIS A 1 86 ? -8.388 9.338 3.308 1.00 95.44 86 HIS A O 1
ATOM 709 N N . GLU A 1 87 ? -6.863 10.902 3.813 1.00 94.31 87 GLU A N 1
ATOM 710 C CA . GLU A 1 87 ? -7.151 11.730 2.637 1.00 94.31 87 GLU A CA 1
ATOM 711 C C . GLU A 1 87 ? -6.561 11.088 1.375 1.00 94.31 87 GLU A C 1
ATOM 713 O O . GLU A 1 87 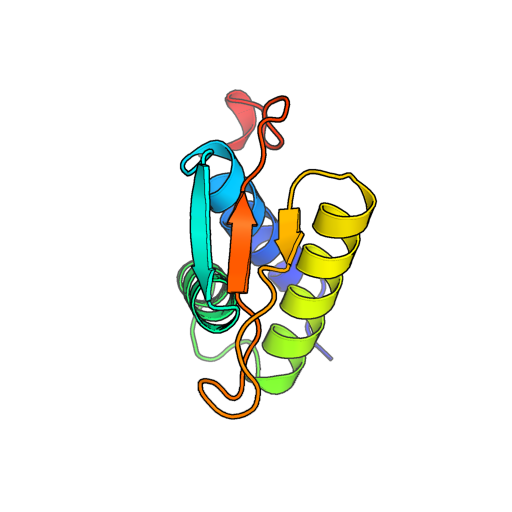? -5.513 10.443 1.439 1.00 94.31 87 GLU A O 1
ATOM 718 N N . LYS A 1 88 ? -7.219 11.266 0.220 1.00 92.38 88 LYS A N 1
ATOM 719 C CA . LYS A 1 88 ? -6.780 10.671 -1.053 1.00 92.38 88 LYS A CA 1
ATOM 720 C C . LYS A 1 88 ? -5.302 10.980 -1.338 1.00 92.38 88 LYS A C 1
ATOM 722 O O . LYS A 1 88 ? -4.917 12.143 -1.439 1.00 92.38 88 LYS A O 1
ATOM 727 N N . LEU A 1 89 ? -4.509 9.934 -1.550 1.00 93.50 89 LEU A N 1
ATOM 728 C CA . LEU A 1 89 ? -3.082 9.997 -1.865 1.00 93.50 89 LEU A CA 1
ATOM 729 C C . LEU A 1 89 ? -2.842 10.427 -3.311 1.00 93.50 89 LEU A C 1
ATOM 731 O O . LEU A 1 89 ? -1.858 11.109 -3.599 1.00 93.50 89 LEU A O 1
ATOM 735 N N . ILE A 1 90 ? -3.737 10.039 -4.229 1.00 90.88 90 ILE A N 1
ATOM 736 C CA . ILE A 1 90 ? -3.653 10.412 -5.642 1.00 90.88 90 ILE A CA 1
ATOM 737 C C . ILE A 1 90 ? -4.795 11.372 -5.993 1.00 90.88 90 ILE A C 1
ATOM 739 O O . ILE A 1 90 ? -5.963 10.958 -6.019 1.00 90.88 90 ILE A O 1
ATOM 743 N N . PRO A 1 91 ? -4.480 12.632 -6.354 1.00 87.31 91 PRO A N 1
ATOM 744 C CA . PRO A 1 91 ? -5.462 13.576 -6.875 1.00 87.31 91 PRO A CA 1
ATOM 745 C C . PRO A 1 91 ? -6.155 13.038 -8.127 1.00 87.31 91 PRO A C 1
ATOM 747 O O . PRO A 1 91 ? -5.519 12.411 -8.972 1.00 87.31 91 PRO A O 1
ATOM 750 N N . GLU A 1 92 ? -7.441 13.346 -8.296 1.00 81.44 92 GLU A N 1
ATOM 751 C CA . GLU A 1 92 ? -8.265 12.826 -9.399 1.00 81.44 92 GLU A CA 1
ATOM 752 C C . GLU A 1 92 ? -7.649 13.082 -10.789 1.00 81.44 92 GLU A C 1
ATOM 754 O O . GLU A 1 92 ? -7.664 12.211 -11.657 1.00 81.44 92 GLU A O 1
ATOM 759 N N . SER A 1 93 ? -7.005 14.239 -10.975 1.00 85.50 93 SER A N 1
ATOM 760 C CA . SER A 1 93 ? -6.328 14.623 -12.221 1.00 85.50 93 SER A CA 1
ATOM 761 C C . SER A 1 93 ? -5.144 13.729 -12.607 1.00 85.50 93 SER A C 1
ATOM 763 O O . SER A 1 93 ? -4.713 13.766 -13.756 1.00 85.50 93 SER A O 1
ATOM 765 N N . LYS A 1 94 ? -4.620 12.925 -11.674 1.00 79.75 94 LYS A N 1
ATOM 766 C CA . LYS A 1 94 ? -3.439 12.069 -11.861 1.00 79.75 94 LYS A CA 1
ATOM 767 C C . LYS A 1 94 ? -3.763 10.573 -11.905 1.00 79.75 94 LYS A C 1
ATOM 769 O O . LYS A 1 94 ? -2.842 9.766 -11.981 1.00 79.75 94 LYS A O 1
ATOM 774 N N . ARG A 1 95 ? -5.042 10.181 -11.847 1.00 73.50 95 ARG A N 1
ATOM 775 C CA . ARG A 1 95 ? -5.464 8.766 -11.770 1.00 73.50 95 ARG A C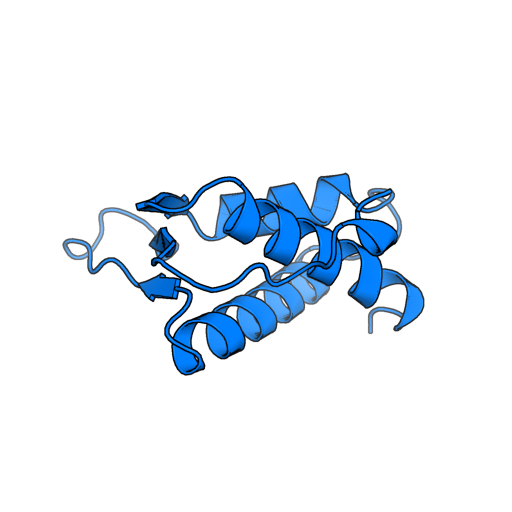A 1
ATOM 776 C C . ARG A 1 95 ? -5.512 8.032 -13.117 1.00 73.50 95 ARG A C 1
ATOM 778 O O . ARG A 1 95 ? -5.644 6.813 -13.112 1.00 73.50 95 ARG A O 1
ATOM 785 N N . ARG A 1 96 ? -5.404 8.755 -14.234 1.00 64.12 96 ARG A N 1
ATOM 786 C CA . ARG A 1 96 ? -5.400 8.207 -15.602 1.00 64.12 96 ARG A CA 1
ATOM 787 C C . ARG A 1 96 ? -4.002 7.836 -16.069 1.00 64.12 96 ARG A C 1
ATOM 789 O O . ARG A 1 96 ? -3.035 8.390 -15.494 1.00 64.12 96 ARG A O 1
#

Sequence (96 aa):
MMKKEFEEPIIKEVYKYCDNNIGETILFTGFVFAGFDGLNRGEANSQDLTNLVSNILLNLTEKGILTEVRQKENEFIYPFYKVLYHEKLIPESKRR

Secondary structure (DSSP, 8-state):
---HHHHHHHHHHHHHHHHH-TT-EEEHHHHHHHHHHTS-TTSS-HHHHHHHHHHHHHHHHHTTSEEEEPPPTTS-SS-EEEEPP---SS-GGG--

Radius of gyration: 13.42 Å; chains: 1; bounding box: 30×34×34 Å

pLDDT: mean 84.63, std 11.53, range [58.34, 97.38]